Protein AF-A0A7V5K544-F1 (afdb_monomer_lite)

Secondary structure (DSSP, 8-state):
-HHHHHHHHHHHHHHHHTTTS-TTGGGT-HHHHHHHHHHHHHHHHHHHH-SSHHHHHHHHHHHHHHHHHHHHHHHH---HHHHHHHHHHHHHHHHHHHHHHHHHHHHHT--SS--SSHHHHHHHHHHHHHHHHHTT--TTSHHHHHHHHHHHHHHHHHHHHHHH-

Radius of gyration: 16.95 Å; chains: 1; bounding box: 42×38×46 Å

Sequence (165 aa):
MGVVAGLLELLMILVLVRLLVRPAEAYLHPMYRLLSRITDPVLLPSRYLTRTQGQGVMATVLALAVLRGVLYSAAAQLSLPRGVGQSLVELLQLLFQAYMVLWVVAVLGSRPYGTTLGEVVARAFIPLDAMLGLLGLRRQRIIPGSFMLLWVLFVLLATGIRAAF

Foldseek 3Di:
DVVVLVVLVVLLVLLLVLLLDDPVCCVVDVVSVVSCVVNVVLLVVLVVVDPDSLSSSVVSSLVSLLVQLCVCCVPVVDDSVLSSLVSVLVVLVVVLVVLVVLVVCVVVVPDPDDDDRVVSSVSSCVVVVVVVVVVVDDPPVVSVVSNVVSVVVSVVSVVVSVVVD

Structure (mmCIF, N/CA/C/O backbone):
data_AF-A0A7V5K544-F1
#
_entry.id   AF-A0A7V5K544-F1
#
loop_
_atom_site.group_PDB
_atom_site.id
_atom_site.type_symbol
_atom_site.label_atom_id
_atom_site.label_alt_id
_atom_site.label_comp_id
_atom_site.label_asym_id
_atom_site.label_entity_id
_atom_site.label_seq_id
_atom_site.pdbx_PDB_ins_code
_atom_site.Cartn_x
_atom_site.Cartn_y
_atom_site.Cartn_z
_atom_site.occupancy
_atom_site.B_iso_or_equiv
_atom_site.auth_seq_id
_atom_site.auth_comp_id
_atom_site.auth_asym_id
_atom_site.auth_atom_id
_atom_site.pdbx_PDB_model_num
ATOM 1 N N . MET A 1 1 ? 10.201 -17.333 -11.862 1.00 61.94 1 MET A N 1
ATOM 2 C CA . MET A 1 1 ? 9.722 -15.930 -11.870 1.00 61.94 1 MET A CA 1
ATOM 3 C C . MET A 1 1 ? 8.339 -15.787 -11.232 1.00 61.94 1 MET A C 1
ATOM 5 O O . MET A 1 1 ? 8.234 -15.040 -10.270 1.00 61.94 1 MET A O 1
ATOM 9 N N . GLY A 1 2 ? 7.312 -16.535 -11.669 1.00 78.25 2 GLY A N 1
ATOM 10 C CA . GLY A 1 2 ? 5.947 -16.417 -11.115 1.00 78.25 2 GLY A CA 1
ATOM 11 C C . GLY A 1 2 ? 5.833 -16.617 -9.596 1.00 78.25 2 GLY A C 1
ATOM 12 O O . GLY A 1 2 ? 5.138 -15.858 -8.931 1.00 78.25 2 GLY A O 1
ATOM 13 N N . VAL A 1 3 ? 6.595 -17.558 -9.025 1.00 84.69 3 VAL A N 1
ATOM 14 C CA . VAL A 1 3 ? 6.590 -17.825 -7.571 1.00 84.69 3 VAL A CA 1
ATOM 15 C C . VAL A 1 3 ? 7.109 -16.634 -6.754 1.00 84.69 3 VAL A C 1
ATOM 17 O O . VAL A 1 3 ? 6.537 -16.303 -5.723 1.00 84.69 3 VAL A O 1
ATOM 20 N N . VAL A 1 4 ? 8.162 -15.954 -7.223 1.00 84.69 4 VAL A N 1
ATOM 21 C CA . VAL A 1 4 ? 8.745 -14.794 -6.520 1.00 84.69 4 VAL A CA 1
ATOM 22 C C . VAL A 1 4 ? 7.795 -13.599 -6.571 1.00 84.69 4 VAL A C 1
ATOM 24 O O . VAL A 1 4 ? 7.601 -12.929 -5.560 1.00 84.69 4 VAL A O 1
ATOM 27 N N . ALA A 1 5 ? 7.161 -13.361 -7.723 1.00 79.31 5 ALA A N 1
ATOM 28 C CA . ALA A 1 5 ? 6.156 -12.310 -7.863 1.00 79.31 5 ALA A CA 1
ATOM 29 C C . ALA A 1 5 ? 4.947 -12.559 -6.944 1.00 79.31 5 ALA A C 1
ATOM 31 O O . ALA A 1 5 ? 4.541 -11.651 -6.223 1.00 79.31 5 ALA A O 1
ATOM 32 N N . GLY A 1 6 ? 4.444 -13.799 -6.894 1.00 84.19 6 GLY A N 1
ATOM 33 C CA . GLY A 1 6 ? 3.351 -14.177 -5.994 1.00 84.19 6 GLY A CA 1
ATOM 34 C C . GLY A 1 6 ? 3.720 -14.065 -4.512 1.00 84.19 6 GLY A C 1
ATOM 35 O O . GLY A 1 6 ? 2.913 -13.607 -3.709 1.00 84.19 6 GLY A O 1
ATOM 36 N N . LEU A 1 7 ? 4.958 -14.409 -4.136 1.00 86.94 7 LEU A N 1
ATOM 37 C CA . LEU A 1 7 ? 5.456 -14.208 -2.770 1.00 86.94 7 LEU A CA 1
ATOM 38 C C . LEU A 1 7 ? 5.503 -12.726 -2.385 1.00 86.94 7 LEU A C 1
ATOM 40 O O . LEU A 1 7 ? 5.118 -12.380 -1.270 1.00 86.94 7 LEU A O 1
ATOM 44 N N . LEU A 1 8 ? 5.946 -11.848 -3.290 1.00 86.31 8 LEU A N 1
ATOM 45 C CA . LEU A 1 8 ? 5.948 -10.403 -3.045 1.00 86.31 8 LEU A CA 1
ATOM 46 C C . LEU A 1 8 ? 4.536 -9.840 -2.914 1.00 86.31 8 LEU A C 1
ATOM 48 O O . LEU A 1 8 ? 4.297 -8.997 -2.052 1.00 86.31 8 LEU A O 1
ATOM 52 N N . GLU A 1 9 ? 3.602 -10.315 -3.733 1.00 84.81 9 GLU A N 1
ATOM 53 C CA . GLU A 1 9 ? 2.198 -9.920 -3.657 1.00 84.81 9 GLU A CA 1
ATOM 54 C C . GLU A 1 9 ? 1.561 -10.350 -2.334 1.00 84.81 9 GLU A C 1
ATOM 56 O O . GLU A 1 9 ? 0.981 -9.524 -1.628 1.00 84.81 9 GLU A O 1
ATOM 61 N N . LEU A 1 10 ? 1.771 -11.605 -1.931 1.00 88.12 10 LEU A N 1
ATOM 62 C CA . LEU A 1 10 ? 1.334 -12.109 -0.632 1.00 88.12 10 LEU A CA 1
ATOM 63 C C . LEU A 1 10 ? 1.923 -11.279 0.516 1.00 88.12 10 LEU A C 1
ATOM 65 O O . LEU A 1 10 ? 1.221 -10.935 1.466 1.00 88.12 10 LEU A O 1
ATOM 69 N N . LEU A 1 11 ? 3.207 -10.933 0.428 1.00 87.19 11 LEU A N 1
ATOM 70 C CA . LEU A 1 11 ? 3.901 -10.157 1.448 1.00 87.19 11 LEU A CA 1
ATOM 71 C C . LEU A 1 11 ? 3.389 -8.708 1.506 1.00 87.19 11 LEU A C 1
ATOM 73 O O . LEU A 1 11 ? 3.168 -8.202 2.605 1.00 87.19 11 LEU A O 1
ATOM 77 N N . MET A 1 12 ? 3.103 -8.071 0.365 1.00 86.81 12 MET A N 1
ATOM 78 C CA . MET A 1 12 ? 2.418 -6.771 0.321 1.00 86.81 12 MET A CA 1
ATOM 79 C C . MET A 1 12 ? 1.044 -6.838 0.988 1.00 86.81 12 MET A C 1
ATOM 81 O O . MET A 1 12 ? 0.739 -5.986 1.820 1.00 86.81 12 MET A O 1
ATOM 85 N N . ILE A 1 13 ? 0.236 -7.857 0.676 1.00 87.31 13 ILE A N 1
ATOM 86 C CA . ILE A 1 13 ? -1.088 -8.040 1.283 1.00 87.31 13 ILE A CA 1
ATOM 87 C C . ILE A 1 13 ? -0.957 -8.214 2.799 1.00 87.31 13 ILE A C 1
ATOM 89 O O . ILE A 1 13 ? -1.639 -7.522 3.549 1.00 87.31 13 ILE A O 1
ATOM 93 N N . LEU A 1 14 ? -0.051 -9.072 3.276 1.00 87.00 14 LEU A N 1
ATOM 94 C CA . LEU A 1 14 ? 0.178 -9.283 4.712 1.00 87.00 14 LEU A CA 1
ATOM 95 C C . LEU A 1 14 ? 0.596 -7.992 5.429 1.00 87.00 14 LEU A C 1
ATOM 97 O O . LEU A 1 14 ? 0.118 -7.701 6.528 1.00 87.00 14 LEU A O 1
ATOM 101 N N . VAL A 1 15 ? 1.468 -7.202 4.803 1.00 86.81 15 VAL A N 1
ATOM 102 C CA . VAL A 1 15 ? 1.914 -5.912 5.334 1.00 86.81 15 VAL A CA 1
ATOM 103 C C . VAL A 1 15 ? 0.771 -4.886 5.337 1.00 86.81 15 VAL A C 1
ATOM 105 O O . VAL A 1 15 ? 0.625 -4.152 6.312 1.00 86.81 15 VAL A O 1
ATOM 108 N N . LEU A 1 16 ? -0.093 -4.870 4.319 1.00 84.75 16 LEU A N 1
ATOM 109 C CA . LEU A 1 16 ? -1.293 -4.026 4.297 1.00 84.75 16 LEU A CA 1
ATOM 110 C C . LEU A 1 16 ? -2.306 -4.438 5.368 1.00 84.75 16 LEU A C 1
ATOM 112 O O . LEU A 1 16 ? -2.832 -3.578 6.070 1.00 84.75 16 LEU A O 1
ATOM 116 N N . VAL A 1 17 ? -2.528 -5.740 5.569 1.00 84.44 17 VAL A N 1
ATOM 117 C CA . VAL A 1 17 ? -3.405 -6.252 6.635 1.00 84.44 17 VAL A CA 1
ATOM 118 C C . VAL A 1 17 ? -2.918 -5.795 8.011 1.00 84.44 17 VAL A C 1
ATOM 120 O O . VAL A 1 17 ? -3.721 -5.531 8.905 1.00 84.44 17 VAL A O 1
ATOM 123 N N . ARG A 1 18 ? -1.608 -5.598 8.189 1.00 82.62 18 ARG A N 1
ATOM 124 C CA . ARG A 1 18 ? -1.059 -5.060 9.436 1.00 82.62 18 ARG A CA 1
ATOM 125 C C . ARG A 1 18 ? -1.507 -3.628 9.759 1.00 82.62 18 ARG A C 1
ATOM 127 O O . ARG A 1 18 ? -1.455 -3.256 10.927 1.00 82.62 18 ARG A O 1
ATOM 134 N N . LEU A 1 19 ? -1.990 -2.836 8.798 1.00 79.94 19 LEU A N 1
ATOM 135 C CA . LEU A 1 19 ? -2.615 -1.537 9.102 1.00 79.94 19 LEU A CA 1
ATOM 136 C C . LEU A 1 19 ? -3.948 -1.677 9.843 1.00 79.94 19 LEU A C 1
ATOM 138 O O . LEU A 1 19 ? -4.341 -0.752 10.552 1.00 79.94 19 LEU A O 1
ATOM 142 N N . LEU A 1 20 ? -4.631 -2.816 9.706 1.00 76.00 20 LEU A N 1
ATOM 143 C CA . LEU A 1 20 ? -5.907 -3.056 10.378 1.00 76.00 20 LEU A CA 1
ATOM 144 C C . LEU A 1 20 ? -5.716 -3.429 11.856 1.00 76.00 20 LEU A C 1
ATOM 146 O O . LEU A 1 20 ? -6.597 -3.161 12.671 1.00 76.00 20 LEU A O 1
ATOM 150 N N . VAL A 1 21 ? -4.569 -4.018 12.214 1.00 75.56 21 VAL A N 1
ATOM 151 C CA . VAL A 1 21 ? -4.303 -4.568 13.553 1.00 75.56 21 VAL A CA 1
ATOM 152 C C . VAL A 1 21 ? -3.470 -3.596 14.387 1.00 75.56 21 VAL A C 1
ATOM 154 O O . VAL A 1 21 ? -2.346 -3.242 14.017 1.00 75.56 21 VAL A O 1
ATOM 157 N N . ARG A 1 22 ? -3.968 -3.194 15.566 1.00 69.12 22 ARG A N 1
ATOM 158 C CA . ARG A 1 22 ? -3.170 -2.358 16.480 1.00 69.12 22 ARG A CA 1
ATOM 159 C C . ARG A 1 22 ? -2.045 -3.171 17.137 1.00 69.12 22 ARG A C 1
ATOM 161 O O . ARG A 1 22 ? -2.262 -4.324 17.503 1.00 69.12 22 ARG A O 1
ATOM 168 N N . PRO A 1 23 ? -0.877 -2.563 17.425 1.00 69.12 23 PRO A N 1
ATOM 169 C CA . PRO A 1 23 ? 0.188 -3.225 18.187 1.00 69.12 23 PRO A CA 1
ATOM 170 C C . PRO A 1 23 ? -0.271 -3.749 19.550 1.00 69.12 23 PRO A C 1
ATOM 172 O O . PRO A 1 23 ? 0.163 -4.813 19.975 1.00 69.12 23 PRO A O 1
ATOM 175 N N . ALA A 1 24 ? -1.172 -3.020 20.216 1.00 68.50 24 ALA A N 1
ATOM 176 C CA . ALA A 1 24 ? -1.740 -3.426 21.499 1.00 68.50 24 ALA A CA 1
ATOM 177 C C . ALA A 1 24 ? -2.645 -4.669 21.381 1.00 68.50 24 ALA A C 1
ATOM 179 O O . ALA A 1 24 ? -2.707 -5.475 22.302 1.00 68.50 24 ALA A O 1
ATOM 180 N N . GLU A 1 25 ? -3.303 -4.860 20.233 1.00 69.44 25 GLU A N 1
ATOM 181 C CA . GLU A 1 25 ? -4.191 -6.001 19.969 1.00 69.44 25 GLU A CA 1
ATOM 182 C C . GLU A 1 25 ? -3.405 -7.263 19.568 1.00 69.44 25 GLU A C 1
ATOM 184 O O . GLU A 1 25 ? -3.918 -8.377 19.674 1.00 69.44 25 GLU A O 1
ATOM 189 N N . ALA A 1 26 ? -2.133 -7.117 19.176 1.00 67.19 26 ALA A N 1
ATOM 190 C CA . ALA A 1 26 ? -1.280 -8.231 18.760 1.00 67.19 26 ALA A CA 1
ATOM 191 C C . ALA A 1 26 ? -1.010 -9.258 19.874 1.00 67.19 26 ALA A C 1
ATOM 193 O O . ALA A 1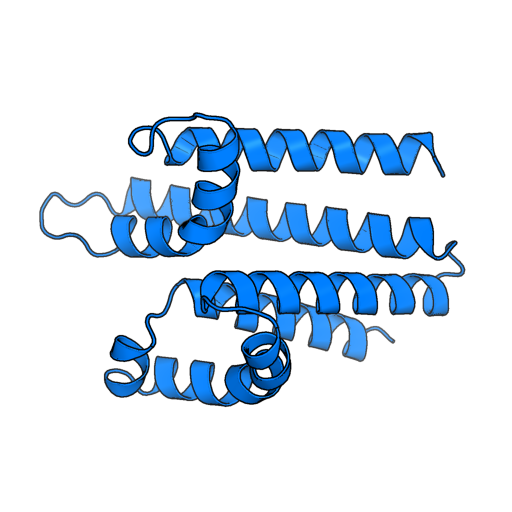 26 ? -0.733 -10.419 19.579 1.00 67.19 26 ALA A O 1
ATOM 194 N N . TYR A 1 27 ? -1.117 -8.858 21.145 1.00 71.75 27 TYR A N 1
ATOM 195 C CA . TYR A 1 27 ? -0.937 -9.754 22.292 1.00 71.75 27 TYR A CA 1
ATOM 196 C C . TYR A 1 27 ? -2.228 -10.460 22.727 1.00 71.75 27 TYR A C 1
ATOM 198 O O . TYR A 1 27 ? -2.155 -11.425 23.483 1.00 71.75 27 TYR A O 1
ATOM 206 N N . LEU A 1 28 ? -3.391 -10.007 22.244 1.00 76.88 28 LEU A N 1
ATOM 207 C CA . LEU A 1 28 ? -4.701 -10.517 22.664 1.00 76.88 28 LEU A CA 1
ATOM 208 C C . LEU A 1 28 ? -5.147 -11.737 21.849 1.00 76.88 28 LEU A C 1
ATOM 210 O O . LEU A 1 28 ? -5.799 -12.625 22.390 1.00 76.88 28 LEU A O 1
ATOM 214 N N . HIS A 1 29 ? -4.772 -11.815 20.565 1.00 79.00 29 HIS A N 1
ATOM 215 C CA . HIS A 1 29 ? -5.151 -12.928 19.692 1.00 79.00 29 HIS A CA 1
ATOM 216 C C . HIS A 1 29 ? -3.937 -13.607 19.040 1.00 79.00 29 HIS A C 1
ATOM 218 O O . HIS A 1 29 ? -3.091 -12.928 18.448 1.00 79.00 29 HIS A O 1
ATOM 224 N N . PRO A 1 30 ? -3.868 -14.954 19.048 1.00 82.31 30 PRO A N 1
ATOM 225 C CA . PRO A 1 30 ? -2.740 -15.697 18.481 1.00 82.31 30 PRO A CA 1
ATOM 226 C C . PRO A 1 30 ? -2.560 -15.453 16.975 1.00 82.31 30 PRO A C 1
ATOM 228 O O . PRO A 1 30 ? -1.429 -15.406 16.496 1.00 82.31 30 PRO A O 1
ATOM 231 N N . MET A 1 31 ? -3.654 -15.210 16.243 1.00 82.31 31 MET A N 1
ATOM 232 C CA . MET A 1 31 ? -3.615 -14.851 14.819 1.00 82.31 31 MET A CA 1
ATOM 233 C C . MET A 1 31 ? -2.900 -13.516 14.574 1.00 82.31 31 MET A C 1
ATOM 235 O O . MET A 1 31 ? -2.049 -13.419 13.691 1.00 82.31 31 MET A O 1
ATOM 239 N N . TYR A 1 32 ? -3.187 -12.494 15.384 1.00 81.19 32 TYR A N 1
ATOM 240 C CA . TYR A 1 32 ? -2.537 -11.185 15.273 1.00 81.19 32 TYR A CA 1
ATOM 241 C C . TYR A 1 32 ? -1.063 -11.241 15.668 1.00 81.19 32 TYR A C 1
ATOM 243 O O . TYR A 1 32 ? -0.234 -10.585 15.037 1.00 81.19 32 TYR A O 1
ATOM 251 N N . ARG A 1 33 ? -0.720 -12.088 16.643 1.00 83.44 33 ARG A N 1
ATOM 252 C CA . ARG A 1 33 ? 0.668 -12.359 17.027 1.00 83.44 33 ARG A CA 1
ATOM 253 C C . ARG A 1 33 ? 1.463 -13.034 15.909 1.00 83.44 33 ARG A C 1
ATOM 255 O O . ARG A 1 33 ? 2.636 -12.728 15.705 1.00 83.44 33 ARG A O 1
ATOM 262 N N . LEU A 1 34 ? 0.840 -13.962 15.185 1.00 85.56 34 LEU A N 1
ATOM 263 C CA . LEU A 1 34 ? 1.469 -14.631 14.048 1.00 85.56 34 LEU A CA 1
ATOM 264 C C . LEU A 1 34 ? 1.677 -13.648 12.890 1.00 85.56 34 LEU A C 1
ATOM 266 O O . LEU A 1 34 ? 2.785 -13.558 12.360 1.00 85.56 34 LEU A O 1
ATOM 270 N N . LEU A 1 35 ? 0.658 -12.840 12.576 1.00 84.62 35 LEU A N 1
ATOM 271 C CA . LEU A 1 35 ? 0.760 -11.770 11.584 1.00 84.62 35 LEU A CA 1
ATOM 272 C C . LEU A 1 35 ? 1.898 -10.798 11.923 1.00 84.62 35 LEU A C 1
ATOM 274 O O . LEU A 1 35 ? 2.714 -10.484 11.053 1.00 84.62 35 LEU A O 1
ATOM 278 N N . SER A 1 36 ? 1.988 -10.339 13.177 1.00 83.75 36 SER A N 1
ATOM 279 C CA . SER A 1 36 ? 3.039 -9.409 13.594 1.00 83.75 36 SER A CA 1
ATOM 280 C C . SER A 1 36 ? 4.423 -10.041 13.486 1.00 83.75 36 SER A C 1
ATOM 282 O O . SER A 1 36 ? 5.331 -9.411 12.957 1.00 83.75 36 SER A O 1
ATOM 284 N N . ARG A 1 37 ? 4.572 -11.310 13.878 1.00 85.62 37 ARG A N 1
ATOM 285 C CA . ARG A 1 37 ? 5.850 -12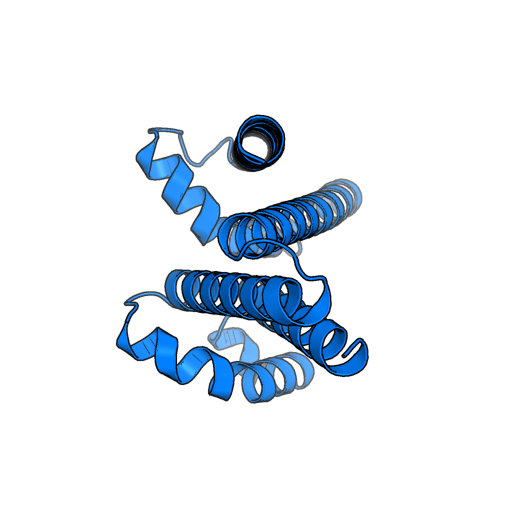.028 13.813 1.00 85.62 37 ARG A CA 1
ATOM 286 C C . ARG A 1 37 ? 6.367 -12.206 12.384 1.00 85.62 37 ARG A C 1
ATOM 288 O O . ARG A 1 37 ? 7.570 -12.112 12.171 1.00 85.62 37 ARG A O 1
ATOM 295 N N . ILE A 1 38 ? 5.475 -12.431 11.417 1.00 86.88 38 ILE A N 1
ATOM 296 C CA . ILE A 1 38 ? 5.841 -12.563 9.996 1.00 86.88 38 ILE A CA 1
ATOM 297 C C . ILE A 1 38 ? 6.199 -11.202 9.389 1.00 86.88 38 ILE A C 1
ATOM 299 O O . ILE A 1 38 ? 7.152 -11.088 8.625 1.00 86.88 38 ILE A O 1
ATOM 303 N N . THR A 1 39 ? 5.450 -10.155 9.732 1.00 85.25 39 THR A N 1
ATOM 304 C CA . THR A 1 39 ? 5.603 -8.826 9.112 1.00 85.25 39 THR A CA 1
ATOM 305 C C . THR A 1 39 ? 6.641 -7.937 9.809 1.00 85.25 39 THR A C 1
ATOM 307 O O . THR A 1 39 ? 7.157 -7.011 9.193 1.00 85.25 39 THR A O 1
ATOM 310 N N . ASP A 1 40 ? 6.989 -8.203 11.072 1.00 84.19 40 ASP A N 1
ATOM 311 C CA . ASP A 1 40 ? 8.016 -7.466 11.823 1.00 84.19 40 ASP A CA 1
ATOM 312 C C . ASP A 1 40 ? 9.382 -7.416 11.124 1.00 84.19 40 ASP A C 1
ATOM 314 O O . ASP A 1 40 ? 9.886 -6.303 10.970 1.00 84.19 40 ASP A O 1
ATOM 318 N N . PRO A 1 41 ? 9.981 -8.531 10.656 1.00 85.00 41 PRO A N 1
ATOM 319 C CA . PRO A 1 41 ? 11.291 -8.483 10.003 1.00 85.00 41 PRO A CA 1
ATOM 320 C C . PRO A 1 41 ? 11.296 -7.606 8.745 1.00 85.00 41 PRO A C 1
ATOM 322 O O . PRO A 1 41 ? 12.281 -6.925 8.477 1.00 85.00 41 PRO A O 1
ATOM 325 N N . VAL A 1 42 ? 10.177 -7.560 8.016 1.00 84.62 42 VAL A N 1
ATOM 326 C CA . VAL A 1 42 ? 10.005 -6.703 6.833 1.00 84.62 42 VAL A CA 1
ATOM 327 C C . VAL A 1 42 ? 9.881 -5.229 7.226 1.00 84.62 42 VAL A C 1
ATOM 329 O O . VAL A 1 42 ? 10.366 -4.352 6.518 1.00 84.62 42 VAL A O 1
ATOM 332 N N . LEU A 1 43 ? 9.242 -4.938 8.362 1.00 84.44 43 LEU A N 1
ATOM 333 C CA . LEU A 1 43 ? 9.001 -3.575 8.837 1.00 84.44 43 LEU A CA 1
ATOM 334 C C . LEU A 1 43 ? 10.185 -2.976 9.609 1.00 84.44 43 LEU A C 1
ATOM 336 O O . LEU A 1 43 ? 10.253 -1.750 9.711 1.00 84.44 43 LEU A O 1
ATOM 340 N N . LEU A 1 44 ? 11.115 -3.785 10.131 1.00 84.25 44 LEU A N 1
ATOM 341 C CA . LEU A 1 44 ? 12.281 -3.312 10.893 1.00 84.25 44 LEU A CA 1
ATOM 342 C C . LEU A 1 44 ? 13.057 -2.181 10.192 1.00 84.25 44 LEU A C 1
ATOM 344 O O . LEU A 1 44 ? 13.254 -1.148 10.832 1.00 84.25 44 LEU A O 1
ATOM 348 N N . PRO A 1 45 ? 13.422 -2.282 8.896 1.00 83.44 45 PRO A N 1
ATOM 349 C CA . PRO A 1 45 ? 14.157 -1.220 8.206 1.00 83.44 45 PRO A CA 1
ATOM 350 C C . PRO A 1 45 ? 13.364 0.090 8.153 1.00 83.44 45 PRO A C 1
ATOM 352 O O . PRO A 1 45 ? 13.904 1.171 8.371 1.00 83.44 45 PRO A O 1
ATOM 355 N N . SER A 1 46 ? 12.050 0.001 7.931 1.00 84.19 46 SER A N 1
ATOM 356 C CA . SER A 1 46 ? 11.186 1.182 7.833 1.00 84.19 46 SER A CA 1
ATOM 357 C C . SER A 1 46 ? 10.999 1.919 9.156 1.00 84.19 46 SER A C 1
ATOM 359 O O . SER A 1 46 ? 10.759 3.127 9.148 1.00 84.19 46 SER A O 1
ATOM 361 N N . ARG A 1 47 ? 11.148 1.229 10.296 1.00 79.81 47 ARG A N 1
ATOM 362 C CA . ARG A 1 47 ? 11.064 1.850 11.628 1.00 79.81 47 ARG A CA 1
ATOM 363 C C . ARG A 1 47 ? 12.217 2.811 11.898 1.00 79.81 47 ARG A C 1
ATOM 365 O O . ARG A 1 47 ? 12.034 3.750 12.658 1.00 79.81 47 ARG A O 1
ATOM 372 N N . TYR A 1 48 ? 13.370 2.611 11.262 1.00 82.38 48 TYR A N 1
ATOM 373 C CA . TYR A 1 48 ? 14.485 3.556 11.360 1.00 82.38 48 TYR A CA 1
ATOM 374 C C . TYR A 1 48 ? 14.224 4.848 10.576 1.00 82.38 48 TYR A C 1
ATOM 376 O O . TYR A 1 48 ? 14.703 5.910 10.960 1.00 82.38 48 TYR A O 1
ATOM 384 N N . LEU A 1 49 ? 13.447 4.766 9.491 1.00 82.31 49 LEU A N 1
ATOM 385 C CA . LEU A 1 49 ? 13.158 5.890 8.594 1.00 82.31 49 LEU A CA 1
ATOM 386 C C . LEU A 1 49 ? 11.905 6.680 8.991 1.00 82.31 49 LEU A C 1
ATOM 388 O O . LEU A 1 49 ? 11.776 7.850 8.639 1.00 82.31 49 LEU A O 1
ATOM 392 N N . THR A 1 50 ? 10.958 6.054 9.692 1.00 84.56 50 THR A N 1
ATOM 393 C CA . THR A 1 50 ? 9.626 6.624 9.928 1.00 84.56 50 THR A CA 1
ATOM 394 C C . THR A 1 50 ? 9.301 6.734 11.412 1.00 84.56 50 THR A C 1
ATOM 396 O O . THR A 1 50 ? 9.629 5.862 12.210 1.00 84.56 50 THR A O 1
ATOM 399 N N . ARG A 1 51 ? 8.622 7.824 11.794 1.00 78.94 51 ARG A N 1
ATOM 400 C CA . ARG A 1 51 ? 8.232 8.079 13.194 1.00 78.94 51 ARG A CA 1
ATOM 401 C C . ARG A 1 51 ? 6.946 7.366 13.597 1.00 78.94 51 ARG A C 1
ATOM 403 O O . ARG A 1 51 ? 6.727 7.117 14.777 1.00 78.94 51 ARG A O 1
ATOM 410 N N . THR A 1 52 ? 6.075 7.069 12.634 1.00 80.94 52 THR A N 1
ATOM 411 C CA . THR A 1 52 ? 4.774 6.441 12.890 1.00 80.94 52 THR A CA 1
ATOM 412 C C . THR A 1 52 ? 4.673 5.092 12.190 1.00 80.94 52 THR A C 1
ATOM 414 O O . THR A 1 52 ? 5.152 4.918 11.071 1.00 80.94 52 THR A O 1
ATOM 417 N N . GLN A 1 53 ? 4.000 4.130 12.828 1.00 77.88 53 GLN A N 1
ATOM 418 C CA . GLN A 1 53 ? 3.834 2.783 12.275 1.00 77.88 53 GLN A CA 1
ATOM 419 C C . GLN A 1 53 ? 3.144 2.798 10.903 1.00 77.88 53 GLN A C 1
ATOM 421 O O . GLN A 1 53 ? 3.560 2.067 10.010 1.00 77.88 53 GLN A O 1
ATOM 426 N N . GLY A 1 54 ? 2.125 3.645 10.718 1.00 77.88 54 GLY A N 1
ATOM 427 C CA . GLY A 1 54 ? 1.419 3.764 9.440 1.00 77.88 54 GLY A CA 1
ATOM 428 C C . GLY A 1 54 ? 2.327 4.244 8.305 1.00 77.88 54 GLY A C 1
ATOM 429 O O . GLY A 1 54 ? 2.267 3.699 7.206 1.00 77.88 54 GLY A O 1
ATOM 430 N N . GLN A 1 55 ? 3.223 5.197 8.584 1.00 82.62 55 GLN A N 1
ATOM 431 C CA . GLN A 1 55 ? 4.229 5.641 7.614 1.00 82.62 55 GLN A CA 1
ATOM 432 C C . GLN A 1 55 ? 5.225 4.526 7.284 1.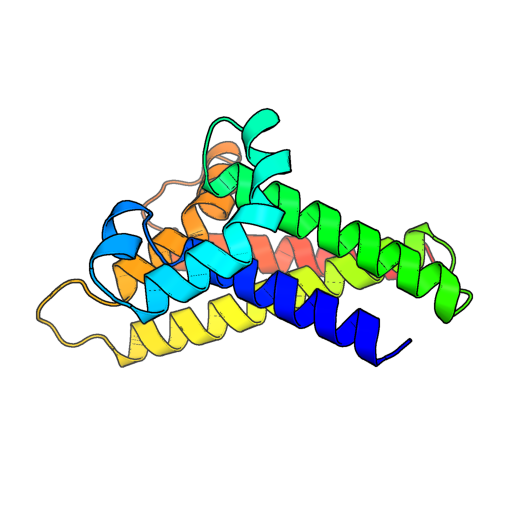00 82.62 55 GLN A C 1
ATOM 434 O O . GLN A 1 55 ? 5.557 4.353 6.116 1.00 82.62 55 GLN A O 1
ATOM 439 N N . GLY A 1 56 ? 5.663 3.741 8.275 1.00 85.56 56 GLY A N 1
ATOM 440 C CA . GLY A 1 56 ? 6.562 2.605 8.043 1.00 85.56 56 GLY A CA 1
ATOM 441 C C . GLY A 1 56 ? 5.932 1.530 7.159 1.00 85.56 56 GLY A C 1
ATOM 442 O O . GLY A 1 56 ? 6.554 1.049 6.211 1.00 85.56 56 GLY A O 1
ATOM 443 N N . VAL A 1 57 ? 4.655 1.214 7.397 1.00 85.44 57 VAL A N 1
ATOM 444 C CA . VAL A 1 57 ? 3.904 0.291 6.537 1.00 85.44 57 VAL A CA 1
ATOM 445 C C . VAL A 1 57 ? 3.786 0.843 5.114 1.00 85.44 57 VAL A C 1
ATOM 447 O O . VAL A 1 57 ? 4.115 0.142 4.166 1.00 85.44 57 VAL A O 1
ATOM 450 N N . MET A 1 58 ? 3.407 2.110 4.936 1.00 85.00 58 MET A N 1
ATOM 451 C CA . MET A 1 58 ? 3.332 2.713 3.597 1.00 85.00 58 MET A CA 1
ATOM 452 C C . MET A 1 58 ? 4.688 2.714 2.878 1.00 85.00 58 MET A C 1
ATOM 454 O O . MET A 1 58 ? 4.759 2.374 1.700 1.00 85.00 58 MET A O 1
ATOM 458 N N . ALA A 1 59 ? 5.771 3.038 3.588 1.00 86.69 59 ALA A N 1
ATOM 459 C CA . ALA A 1 59 ? 7.120 3.041 3.032 1.00 86.69 59 ALA A CA 1
ATOM 460 C C . ALA A 1 59 ? 7.567 1.638 2.597 1.00 86.69 59 ALA A C 1
ATOM 462 O O . ALA A 1 59 ? 8.131 1.484 1.516 1.00 86.69 59 ALA A O 1
ATOM 463 N N . THR A 1 60 ? 7.288 0.606 3.400 1.00 88.75 60 THR A N 1
ATOM 464 C CA . THR A 1 60 ? 7.598 -0.781 3.015 1.00 88.75 60 THR A CA 1
ATOM 465 C C . THR A 1 60 ? 6.769 -1.256 1.835 1.00 88.75 60 THR A C 1
ATOM 467 O O . THR A 1 60 ? 7.326 -1.854 0.922 1.00 88.75 60 THR A O 1
ATOM 470 N N . VAL A 1 61 ? 5.470 -0.953 1.802 1.00 89.62 61 VAL A N 1
ATOM 471 C CA . VAL A 1 61 ? 4.602 -1.293 0.667 1.00 89.62 61 VAL A CA 1
ATOM 472 C C . VAL A 1 61 ? 5.094 -0.618 -0.613 1.00 89.62 61 VAL A C 1
ATOM 474 O O . VAL A 1 61 ? 5.202 -1.278 -1.643 1.00 89.62 61 VAL A O 1
ATOM 477 N N . LEU A 1 62 ? 5.470 0.663 -0.550 1.00 89.25 62 LEU A N 1
ATOM 478 C CA . LEU A 1 62 ? 6.066 1.370 -1.686 1.00 89.25 62 LEU A CA 1
ATOM 479 C C . LEU A 1 62 ? 7.395 0.743 -2.121 1.00 89.25 62 LEU A C 1
ATOM 481 O O . LEU A 1 62 ? 7.594 0.514 -3.311 1.00 89.25 62 LEU A O 1
ATOM 485 N N . ALA A 1 63 ? 8.285 0.418 -1.182 1.00 90.69 63 ALA A N 1
ATOM 486 C CA . ALA A 1 63 ? 9.556 -0.233 -1.495 1.00 90.69 63 ALA A CA 1
ATOM 487 C C . ALA A 1 63 ? 9.350 -1.601 -2.170 1.00 90.69 63 ALA A C 1
ATOM 489 O O . ALA A 1 63 ? 10.018 -1.910 -3.156 1.00 90.69 63 ALA A O 1
ATOM 490 N N . LEU A 1 64 ? 8.390 -2.395 -1.688 1.00 90.62 64 LEU A N 1
ATOM 491 C CA . LEU A 1 64 ? 8.017 -3.678 -2.287 1.00 90.62 64 LEU A CA 1
ATOM 492 C C . LEU A 1 64 ? 7.406 -3.505 -3.679 1.00 90.62 64 LEU A C 1
ATOM 494 O O . LEU A 1 64 ? 7.737 -4.269 -4.584 1.00 90.62 64 LEU A O 1
ATOM 498 N N . ALA A 1 65 ? 6.569 -2.485 -3.881 1.00 90.75 65 ALA A N 1
ATOM 499 C CA . ALA A 1 65 ? 6.008 -2.173 -5.190 1.00 90.75 65 ALA A CA 1
ATOM 500 C C . ALA A 1 65 ? 7.101 -1.764 -6.192 1.00 90.75 65 ALA A C 1
ATOM 502 O O . ALA A 1 65 ? 7.092 -2.232 -7.332 1.00 90.75 65 ALA A O 1
ATOM 503 N N . VAL A 1 66 ? 8.087 -0.966 -5.774 1.00 91.94 66 VAL A N 1
ATOM 504 C CA . VAL A 1 66 ? 9.247 -0.624 -6.614 1.00 91.94 66 VAL A CA 1
ATOM 505 C C . VAL A 1 66 ? 10.071 -1.870 -6.935 1.00 91.94 66 VAL A C 1
ATOM 507 O O . VAL A 1 66 ? 10.366 -2.111 -8.103 1.00 91.94 66 VAL A O 1
ATOM 510 N N . LEU A 1 67 ? 10.384 -2.704 -5.937 1.00 91.25 67 LEU A N 1
ATOM 511 C CA . LEU A 1 67 ? 11.123 -3.956 -6.132 1.00 91.25 67 LEU A CA 1
ATOM 512 C C . LEU A 1 67 ? 10.409 -4.882 -7.128 1.00 91.25 67 LEU A C 1
ATOM 514 O O . LEU A 1 67 ? 11.033 -5.423 -8.040 1.00 91.25 67 LEU A O 1
ATOM 518 N N . ARG A 1 68 ? 9.086 -5.023 -6.997 1.00 89.56 68 ARG A N 1
ATOM 519 C CA . ARG A 1 68 ? 8.247 -5.777 -7.935 1.00 89.56 68 ARG A CA 1
ATOM 520 C C . ARG A 1 68 ? 8.316 -5.195 -9.348 1.00 89.56 68 ARG A C 1
ATOM 522 O O . 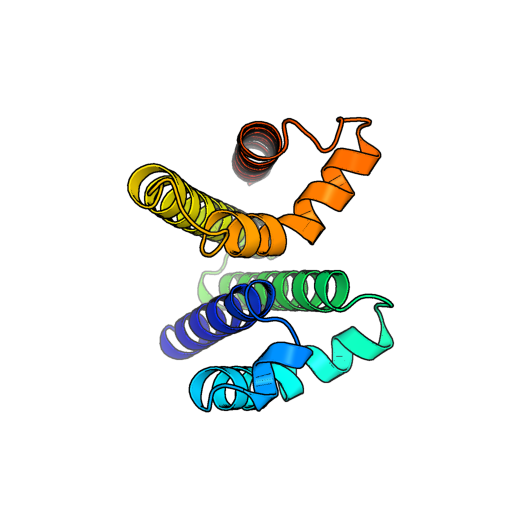ARG A 1 68 ? 8.451 -5.950 -10.304 1.00 89.56 68 ARG A O 1
ATOM 529 N N . GLY A 1 69 ? 8.289 -3.871 -9.486 1.00 88.56 69 GLY A N 1
ATOM 530 C CA . GLY A 1 69 ? 8.438 -3.199 -10.776 1.00 88.56 69 GLY A CA 1
ATOM 531 C C . GLY A 1 69 ? 9.797 -3.440 -11.434 1.00 88.56 69 GLY A C 1
ATOM 532 O O . GLY A 1 69 ? 9.867 -3.686 -12.639 1.00 88.56 69 GLY A O 1
ATOM 533 N N . VAL A 1 70 ? 10.871 -3.457 -10.640 1.00 90.81 70 VAL A N 1
ATOM 534 C CA . VAL A 1 70 ? 12.215 -3.826 -11.106 1.00 90.81 70 VAL A CA 1
ATOM 535 C C . VAL A 1 70 ? 12.234 -5.279 -11.585 1.00 90.81 70 VAL A C 1
ATOM 537 O O . VAL A 1 70 ? 12.732 -5.560 -12.676 1.00 90.81 70 VAL A O 1
ATOM 540 N N . LEU A 1 71 ? 11.617 -6.202 -10.845 1.00 89.38 71 LEU A N 1
ATOM 541 C CA . LEU A 1 71 ? 11.483 -7.590 -11.292 1.00 89.38 71 LEU A CA 1
ATOM 542 C C . LEU A 1 71 ? 10.680 -7.710 -12.592 1.00 89.38 71 LEU A C 1
ATOM 544 O O . LEU A 1 71 ? 11.049 -8.509 -13.451 1.00 89.38 71 LEU A O 1
ATOM 548 N N . TYR A 1 72 ? 9.634 -6.902 -12.782 1.00 86.88 72 TYR A N 1
ATOM 549 C CA . TYR A 1 72 ? 8.903 -6.859 -14.049 1.00 86.88 72 TYR A CA 1
ATOM 550 C C . TYR A 1 72 ? 9.753 -6.350 -15.206 1.00 86.88 72 TYR A C 1
ATOM 552 O O . TYR A 1 72 ? 9.708 -6.951 -16.277 1.00 86.88 72 TYR A O 1
ATOM 560 N N . SER A 1 73 ? 10.580 -5.324 -15.001 1.00 87.75 73 SER A N 1
ATOM 561 C CA . SER A 1 73 ? 11.523 -4.904 -16.044 1.00 87.75 73 SER A CA 1
ATOM 562 C C . SER A 1 73 ? 12.536 -5.998 -16.395 1.00 87.75 73 SER A C 1
ATOM 564 O O . SER A 1 73 ? 12.790 -6.240 -17.573 1.00 87.75 73 SER A O 1
ATOM 566 N N . ALA A 1 74 ? 13.039 -6.730 -15.396 1.00 86.88 74 ALA A N 1
ATOM 567 C CA . ALA A 1 74 ? 13.992 -7.817 -15.609 1.00 86.88 74 ALA A CA 1
ATOM 568 C C . ALA A 1 74 ? 13.366 -9.039 -16.307 1.00 86.88 74 ALA A C 1
ATOM 570 O O . ALA A 1 74 ? 14.032 -9.705 -17.094 1.00 86.88 74 ALA A O 1
ATOM 571 N N . ALA A 1 75 ? 12.096 -9.347 -16.024 1.00 85.06 75 ALA A N 1
ATOM 572 C CA . ALA A 1 75 ? 11.424 -10.541 -16.536 1.00 85.06 75 ALA A CA 1
ATOM 573 C C . ALA A 1 75 ? 10.700 -10.328 -17.875 1.00 85.06 75 ALA A C 1
ATOM 575 O O . ALA A 1 75 ? 10.685 -11.235 -18.701 1.00 85.06 75 ALA A O 1
ATOM 576 N N . ALA A 1 76 ? 10.078 -9.164 -18.082 1.00 75.56 76 ALA A N 1
ATOM 577 C CA . ALA A 1 76 ? 9.189 -8.903 -19.218 1.00 75.56 76 ALA A CA 1
ATOM 578 C C . ALA A 1 76 ? 9.817 -8.015 -20.308 1.00 75.56 76 ALA A C 1
ATOM 580 O O . ALA A 1 76 ? 9.103 -7.574 -21.203 1.00 75.56 76 ALA A O 1
ATOM 581 N N . GLN A 1 77 ? 11.123 -7.721 -20.221 1.00 79.31 77 GLN A N 1
ATOM 582 C CA . GLN A 1 77 ? 11.836 -6.800 -21.128 1.00 79.31 77 GLN A CA 1
ATOM 583 C C . GLN A 1 77 ? 11.173 -5.413 -21.237 1.00 79.31 77 GLN A C 1
ATOM 585 O O . GLN A 1 77 ? 11.325 -4.701 -22.228 1.00 79.31 77 GLN A O 1
ATOM 590 N N . LEU A 1 78 ? 10.423 -5.012 -20.210 1.00 83.25 78 LEU A N 1
ATOM 591 C CA . LEU A 1 78 ? 9.831 -3.684 -20.130 1.00 83.25 78 LEU A CA 1
ATOM 592 C C . LEU A 1 78 ? 10.889 -2.689 -19.655 1.00 83.25 78 LEU A C 1
ATOM 594 O O . LEU A 1 78 ? 11.742 -3.019 -18.829 1.00 83.25 78 LEU A O 1
ATOM 598 N N . SER A 1 79 ? 10.801 -1.444 -20.124 1.00 90.69 79 SER A N 1
ATOM 599 C CA . SER A 1 79 ? 11.619 -0.368 -19.570 1.00 90.69 79 SER A CA 1
ATOM 600 C C . SER A 1 79 ? 11.366 -0.247 -18.060 1.00 90.69 79 SER A C 1
ATOM 602 O O . SER A 1 79 ? 10.231 -0.371 -17.591 1.00 90.69 79 SER A O 1
ATOM 604 N N . LEU A 1 80 ? 12.426 -0.003 -17.283 1.00 88.81 80 LEU A N 1
ATOM 605 C CA . LEU A 1 80 ? 12.350 0.174 -15.828 1.00 88.81 80 LEU A CA 1
ATOM 606 C C . LEU A 1 80 ? 11.223 1.131 -15.383 1.00 88.81 80 LEU A C 1
ATOM 608 O O . LEU A 1 80 ? 10.443 0.737 -14.511 1.00 88.81 80 LEU A O 1
ATOM 612 N N . PRO A 1 81 ? 11.045 2.329 -15.983 1.00 89.50 81 PRO A N 1
ATOM 613 C CA . PRO A 1 81 ? 9.952 3.218 -15.589 1.00 89.50 81 PRO A CA 1
ATOM 614 C C . PRO A 1 81 ? 8.560 2.630 -15.867 1.00 89.50 81 PRO A C 1
ATOM 616 O O . PRO A 1 81 ? 7.657 2.811 -15.050 1.00 89.50 81 PRO A O 1
ATOM 619 N N . ARG A 1 82 ? 8.380 1.866 -16.953 1.00 89.25 82 ARG A N 1
ATOM 620 C CA . ARG A 1 82 ? 7.110 1.187 -17.253 1.00 89.25 82 ARG A CA 1
ATOM 621 C C . ARG A 1 82 ? 6.831 0.047 -16.275 1.00 89.25 82 ARG A C 1
ATOM 623 O O . ARG A 1 82 ? 5.700 -0.089 -15.824 1.00 89.25 82 ARG A O 1
ATOM 630 N N . GLY A 1 83 ? 7.850 -0.733 -15.906 1.00 88.56 83 GLY A N 1
ATOM 631 C CA . GLY A 1 83 ? 7.727 -1.809 -14.916 1.00 88.56 83 GLY A CA 1
ATOM 632 C C . GLY A 1 83 ? 7.337 -1.293 -13.527 1.00 88.56 83 GLY A C 1
ATOM 633 O O . GLY A 1 83 ? 6.410 -1.814 -12.903 1.00 88.56 83 GLY A O 1
ATOM 634 N N . VAL A 1 84 ? 7.993 -0.224 -13.061 1.00 90.81 84 VAL A N 1
ATOM 635 C CA . VAL A 1 84 ? 7.650 0.442 -11.791 1.00 90.81 84 VAL A CA 1
ATOM 636 C C . VAL A 1 84 ? 6.261 1.069 -11.853 1.00 90.81 84 VAL A C 1
ATOM 638 O O . VAL A 1 84 ? 5.467 0.862 -10.937 1.00 90.81 84 VAL A O 1
ATOM 641 N N . GLY A 1 85 ? 5.935 1.772 -12.940 1.00 91.00 85 GLY A N 1
ATOM 642 C CA . GLY A 1 85 ? 4.610 2.352 -13.138 1.00 91.00 85 GLY A CA 1
ATOM 643 C C . GLY A 1 85 ? 3.501 1.300 -13.076 1.00 91.00 85 GLY A C 1
ATOM 644 O O . GLY A 1 85 ? 2.548 1.456 -12.315 1.00 91.00 85 GLY A O 1
ATOM 645 N N . GLN A 1 86 ? 3.653 0.201 -13.816 1.00 89.94 86 GLN A N 1
ATOM 646 C CA . GLN A 1 86 ? 2.693 -0.903 -13.826 1.00 89.94 86 GLN A CA 1
ATOM 647 C C . GLN A 1 86 ? 2.479 -1.484 -12.418 1.00 89.94 86 GLN A C 1
ATOM 649 O O . GLN A 1 86 ? 1.342 -1.650 -11.983 1.00 89.94 86 GLN A O 1
ATOM 654 N N . SER A 1 87 ? 3.561 -1.718 -11.670 1.00 90.50 87 SER A N 1
ATOM 655 C CA . SER A 1 87 ? 3.484 -2.221 -10.292 1.00 90.50 87 SER A CA 1
ATOM 656 C C . SER A 1 87 ? 2.744 -1.261 -9.347 1.00 90.50 87 SER A C 1
ATOM 658 O O . SER A 1 87 ? 1.957 -1.693 -8.505 1.00 90.50 87 SER A O 1
ATOM 660 N N . LEU A 1 88 ? 2.947 0.053 -9.502 1.00 90.88 88 LEU A N 1
ATOM 661 C CA . LEU A 1 88 ? 2.235 1.070 -8.722 1.00 90.88 88 LEU A CA 1
ATOM 662 C C . LEU A 1 88 ? 0.741 1.141 -9.072 1.00 90.88 88 LEU A C 1
ATOM 664 O O . LEU A 1 88 ? -0.084 1.319 -8.175 1.00 90.88 88 LEU A O 1
ATOM 668 N N . VAL A 1 89 ? 0.375 0.973 -10.346 1.00 90.69 89 VAL A N 1
ATOM 669 C CA . VAL A 1 89 ? -1.034 0.883 -10.771 1.00 90.69 89 VAL A CA 1
ATOM 670 C C . VAL A 1 89 ? -1.703 -0.337 -10.151 1.00 90.69 89 VAL A C 1
ATOM 672 O O . VAL A 1 89 ? -2.803 -0.225 -9.615 1.00 90.69 89 VAL A O 1
ATOM 675 N N . GLU A 1 90 ? -1.033 -1.486 -10.168 1.00 90.06 90 GLU A N 1
ATOM 676 C CA . GLU A 1 90 ? -1.547 -2.715 -9.560 1.00 90.06 90 GLU A CA 1
ATOM 677 C C . GLU A 1 90 ? -1.673 -2.590 -8.038 1.00 90.06 90 GLU A C 1
ATOM 679 O O . GLU A 1 90 ? -2.658 -3.048 -7.463 1.00 90.06 90 GLU A O 1
ATOM 684 N N . LEU A 1 91 ? -0.730 -1.906 -7.380 1.00 88.75 91 LEU A N 1
ATOM 685 C CA . LEU A 1 91 ? -0.846 -1.578 -5.960 1.00 88.75 91 LEU A CA 1
ATOM 686 C C . LEU A 1 91 ? -2.074 -0.695 -5.685 1.00 88.75 91 LEU A C 1
ATOM 688 O O . LEU A 1 91 ? -2.828 -0.971 -4.754 1.00 88.75 91 LEU A O 1
ATOM 692 N N . LEU A 1 92 ? -2.296 0.355 -6.483 1.00 87.69 92 LEU A N 1
ATOM 693 C CA . LEU A 1 92 ? -3.478 1.214 -6.355 1.00 87.69 92 LEU A CA 1
ATOM 694 C C . LEU A 1 92 ? -4.772 0.431 -6.587 1.00 87.69 92 LEU A C 1
ATOM 696 O O . LEU A 1 92 ? -5.733 0.615 -5.842 1.00 87.69 92 LEU A O 1
ATOM 700 N N . GLN A 1 93 ? -4.791 -0.471 -7.569 1.00 89.31 93 GLN A N 1
ATOM 701 C CA . GLN A 1 93 ? -5.925 -1.356 -7.818 1.00 89.31 93 GLN A CA 1
ATOM 702 C C . GLN A 1 93 ? -6.194 -2.275 -6.620 1.00 89.31 93 GLN A C 1
ATOM 704 O O . GLN A 1 93 ? -7.346 -2.411 -6.211 1.00 89.31 93 GLN A O 1
ATOM 709 N N . LEU A 1 94 ? -5.154 -2.865 -6.023 1.00 88.31 94 LEU A N 1
ATOM 710 C CA . LEU A 1 94 ? -5.277 -3.694 -4.823 1.00 88.31 94 LEU A CA 1
ATOM 711 C C . LEU A 1 94 ? -5.835 -2.886 -3.643 1.00 88.31 94 LEU A C 1
ATOM 713 O O . LEU A 1 94 ? -6.757 -3.337 -2.964 1.00 88.31 94 LEU A O 1
ATOM 717 N N . LEU A 1 95 ? -5.316 -1.675 -3.416 1.00 85.81 95 LEU A N 1
ATOM 718 C CA . LEU A 1 95 ? -5.815 -0.766 -2.381 1.00 85.81 95 LEU A CA 1
ATOM 719 C C . LEU A 1 95 ? -7.283 -0.399 -2.616 1.00 85.81 95 LEU A C 1
ATOM 721 O O . LEU A 1 95 ? -8.068 -0.372 -1.669 1.00 85.81 95 LEU A O 1
ATOM 725 N N . PHE A 1 96 ? -7.667 -0.163 -3.869 1.00 85.50 96 PHE A N 1
ATOM 726 C CA . PHE A 1 96 ? -9.043 0.126 -4.251 1.00 85.50 96 PHE A CA 1
ATOM 727 C C . PHE A 1 96 ? -9.971 -1.072 -4.010 1.00 85.50 96 PHE A C 1
ATOM 729 O O . PHE A 1 96 ? -11.039 -0.917 -3.423 1.00 85.50 96 PHE A O 1
ATOM 736 N N . GLN A 1 97 ? -9.561 -2.282 -4.399 1.00 86.12 97 GLN A N 1
ATOM 737 C CA . GLN A 1 97 ? -10.319 -3.509 -4.137 1.00 86.12 97 GLN A CA 1
ATOM 738 C C . GLN A 1 97 ? -10.484 -3.753 -2.634 1.00 86.12 97 GLN A C 1
ATOM 740 O O . GLN A 1 97 ? -11.599 -3.989 -2.170 1.00 86.12 97 GLN A O 1
ATOM 745 N N . ALA A 1 98 ? -9.400 -3.633 -1.865 1.00 83.25 98 ALA A N 1
ATOM 746 C CA . ALA A 1 98 ? -9.434 -3.756 -0.412 1.00 83.25 98 ALA A CA 1
ATOM 747 C C . ALA A 1 98 ? -10.371 -2.713 0.215 1.00 83.25 98 ALA A C 1
ATOM 749 O O . ALA A 1 98 ? -11.188 -3.056 1.068 1.00 83.25 98 ALA A O 1
ATOM 750 N N . TYR A 1 99 ? -10.311 -1.463 -0.255 1.00 81.56 99 TYR A N 1
ATOM 751 C CA . TYR A 1 99 ? -11.237 -0.408 0.151 1.00 81.56 99 TYR A CA 1
ATOM 752 C C . TYR A 1 99 ? -12.690 -0.803 -0.113 1.00 81.56 99 TYR A C 1
ATOM 754 O O . TYR A 1 99 ? -13.510 -0.728 0.800 1.00 81.56 99 TYR A O 1
ATOM 762 N N . MET A 1 100 ? -13.011 -1.261 -1.324 1.00 82.12 100 MET A N 1
ATOM 763 C CA . MET A 1 100 ? -14.380 -1.623 -1.691 1.00 82.12 100 MET A CA 1
ATOM 764 C C . MET A 1 100 ? -14.906 -2.777 -0.840 1.00 82.12 100 MET A C 1
ATOM 766 O O . MET A 1 100 ? -16.032 -2.708 -0.356 1.00 82.12 100 MET A O 1
ATOM 770 N N . VAL A 1 101 ? -14.088 -3.804 -0.596 1.00 84.25 101 VAL A N 1
ATOM 771 C CA . VAL A 1 101 ? -14.459 -4.930 0.273 1.00 84.25 101 VAL A CA 1
ATOM 772 C C . VAL A 1 101 ? -14.751 -4.442 1.690 1.00 84.25 101 VAL A C 1
ATOM 774 O O . VAL A 1 101 ? -15.806 -4.750 2.241 1.00 84.25 101 VAL A O 1
ATOM 777 N N . LEU A 1 102 ? -13.855 -3.642 2.270 1.00 77.69 102 LEU A N 1
ATOM 778 C CA . LEU A 1 102 ? -14.031 -3.099 3.615 1.00 77.69 102 LEU A CA 1
ATOM 779 C C . LEU A 1 102 ? -15.257 -2.186 3.716 1.00 77.69 102 LEU A C 1
ATOM 781 O O . LEU A 1 102 ? -15.985 -2.245 4.705 1.00 77.69 102 LEU A O 1
ATOM 785 N N . TRP A 1 103 ? -15.510 -1.377 2.689 1.00 76.88 103 TRP A N 1
ATOM 786 C CA . TRP A 1 103 ? -16.683 -0.518 2.609 1.00 76.88 103 TRP A CA 1
ATOM 787 C C . TRP A 1 103 ? -17.976 -1.336 2.556 1.00 76.88 103 TRP A C 1
ATOM 789 O O . TRP A 1 103 ? -18.867 -1.109 3.371 1.00 76.88 103 TRP A O 1
ATOM 799 N N . VAL A 1 104 ? -18.059 -2.334 1.669 1.00 80.69 104 VAL A N 1
ATOM 800 C CA . VAL A 1 104 ? -19.221 -3.233 1.560 1.00 80.69 104 VAL A CA 1
ATOM 801 C C . VAL A 1 104 ? -19.475 -3.949 2.886 1.00 80.69 104 VAL A C 1
ATOM 803 O O . VAL A 1 104 ? -20.603 -3.954 3.374 1.00 80.69 104 VAL A O 1
ATOM 806 N N . VAL A 1 105 ? -18.428 -4.495 3.513 1.00 77.44 105 VAL A N 1
ATOM 807 C CA . VAL A 1 105 ? -18.526 -5.150 4.825 1.00 77.44 105 VAL A CA 1
ATOM 808 C C . VAL A 1 105 ? -19.012 -4.176 5.900 1.00 77.44 105 VAL A C 1
ATOM 810 O O . VAL A 1 105 ? -19.853 -4.545 6.716 1.00 77.44 105 VAL A O 1
ATOM 813 N N . ALA A 1 106 ? -18.538 -2.928 5.898 1.00 71.75 106 ALA A N 1
ATOM 814 C CA . ALA A 1 106 ? -18.981 -1.913 6.850 1.00 71.75 106 ALA A CA 1
ATOM 815 C C . ALA A 1 106 ? -20.453 -1.515 6.649 1.00 71.75 106 ALA A C 1
ATOM 817 O O . ALA A 1 106 ? -21.177 -1.375 7.635 1.00 71.75 106 ALA A O 1
ATOM 818 N N . VAL A 1 107 ? -20.911 -1.368 5.400 1.00 75.12 107 VAL A N 1
ATOM 819 C CA . VAL A 1 107 ? -22.317 -1.060 5.084 1.00 75.12 107 VAL A CA 1
ATOM 820 C C . VAL A 1 107 ? -23.233 -2.211 5.505 1.00 75.12 107 VAL A C 1
ATOM 822 O O . VAL A 1 107 ? -24.229 -1.980 6.191 1.00 75.12 107 VAL A O 1
ATOM 825 N N . LEU A 1 108 ? -22.878 -3.452 5.164 1.00 78.06 108 LEU A N 1
ATOM 826 C CA . LEU A 1 108 ? -23.666 -4.644 5.503 1.00 78.06 108 LEU A CA 1
ATOM 827 C C . LEU A 1 108 ? -23.622 -4.984 7.001 1.00 78.06 108 LEU A C 1
ATOM 829 O O . LEU A 1 108 ? -24.574 -5.539 7.545 1.00 78.06 108 LEU A O 1
ATOM 833 N N . GLY A 1 109 ? -22.523 -4.646 7.677 1.00 68.81 109 GLY A N 1
ATOM 834 C CA . GLY A 1 109 ? -22.296 -4.903 9.098 1.00 68.81 109 GLY A CA 1
ATOM 835 C C . GLY A 1 109 ? -22.948 -3.896 10.048 1.00 68.81 109 GLY A C 1
ATOM 836 O O . GLY A 1 109 ? -22.738 -4.002 11.255 1.00 68.81 109 GLY A O 1
ATOM 837 N N . SER A 1 110 ? -23.721 -2.928 9.541 1.00 59.38 110 SER A N 1
ATOM 838 C CA . SER A 1 110 ? -24.370 -1.860 10.316 1.00 59.38 110 SER A CA 1
ATOM 839 C C . SER A 1 110 ? -25.534 -2.362 11.193 1.00 59.38 110 SER A C 1
ATOM 841 O O . SER A 1 110 ? -26.686 -1.958 11.058 1.00 59.38 110 SER A O 1
ATOM 843 N N . ARG A 1 111 ? -25.240 -3.247 12.155 1.00 56.44 111 ARG A N 1
ATOM 844 C CA . ARG A 1 111 ? -26.118 -3.492 13.307 1.00 56.44 111 ARG A CA 1
ATOM 845 C C . ARG A 1 111 ? -25.948 -2.355 14.332 1.00 56.44 111 ARG A C 1
ATOM 847 O O . ARG A 1 111 ? -24.822 -1.921 14.565 1.00 56.44 111 ARG A O 1
ATOM 854 N N . PRO A 1 112 ? -27.032 -1.885 14.977 1.00 50.44 112 PRO A N 1
ATOM 855 C CA . PRO A 1 112 ? -27.049 -0.636 15.750 1.00 50.44 112 PRO A CA 1
ATOM 856 C C . PRO A 1 112 ? -26.344 -0.671 17.122 1.00 50.44 112 PRO A C 1
ATOM 858 O O . PRO A 1 112 ? -26.433 0.300 17.864 1.00 50.44 112 PRO A O 1
ATOM 861 N N . TYR A 1 113 ? -25.617 -1.734 17.477 1.00 42.91 113 TYR A N 1
ATOM 862 C CA . TYR A 1 113 ? -24.905 -1.824 18.758 1.00 42.91 113 TYR A CA 1
ATOM 863 C C . TYR A 1 113 ? -23.425 -2.188 18.552 1.00 42.91 113 TYR A C 1
ATOM 865 O O . TYR A 1 113 ? -23.101 -3.329 18.241 1.00 42.91 113 TYR A O 1
ATOM 873 N N . GLY A 1 114 ? -22.533 -1.213 18.776 1.00 47.84 114 GLY A N 1
ATOM 874 C CA . GLY A 1 114 ? -21.116 -1.441 19.107 1.00 47.84 114 GLY A CA 1
ATOM 875 C C . GLY A 1 114 ? -20.119 -1.573 17.943 1.00 47.84 114 GLY A C 1
ATOM 876 O O . GLY A 1 114 ? -19.740 -2.672 17.551 1.00 47.84 114 GLY A O 1
ATOM 877 N N . THR A 1 115 ? -19.664 -0.431 17.417 1.00 57.09 115 THR A N 1
ATOM 878 C CA . THR A 1 115 ? -18.251 -0.067 17.117 1.00 57.09 115 THR A CA 1
ATOM 879 C C . THR A 1 115 ? -17.198 -1.136 16.734 1.00 57.09 115 THR A C 1
ATOM 881 O O . THR A 1 115 ? -16.048 -1.018 17.148 1.00 57.09 115 THR A O 1
ATOM 884 N N . THR A 1 116 ? -17.482 -2.150 15.910 1.00 60.88 116 THR A N 1
ATOM 885 C CA . THR A 1 116 ? -16.477 -3.216 15.645 1.00 60.88 116 THR A CA 1
ATOM 886 C C . THR A 1 116 ? -15.847 -3.223 14.250 1.00 60.88 116 THR A C 1
ATOM 888 O O . THR A 1 116 ? -14.670 -3.551 14.142 1.00 60.88 116 THR A O 1
ATOM 891 N N . LEU A 1 117 ? -16.541 -2.806 13.185 1.00 62.50 117 LEU A N 1
ATOM 892 C CA . LEU A 1 117 ? -15.978 -2.849 11.820 1.00 62.50 117 LEU A CA 1
ATOM 893 C C . LEU A 1 117 ? -15.632 -1.473 11.253 1.00 62.50 117 LEU A C 1
ATOM 895 O O . LEU A 1 117 ? -14.528 -1.291 10.752 1.00 62.50 117 LEU A O 1
ATOM 899 N N . GLY A 1 118 ? -16.511 -0.478 11.396 1.00 64.38 118 GLY A N 1
ATOM 900 C CA . GLY A 1 118 ? -16.255 0.877 10.886 1.00 64.38 118 GLY A CA 1
ATOM 901 C C . GLY A 1 118 ? -14.974 1.509 11.447 1.00 64.38 118 GLY A C 1
ATOM 902 O O . GLY A 1 118 ? -14.238 2.164 10.715 1.00 64.38 118 GLY A O 1
ATOM 903 N N . GLU A 1 119 ? -14.648 1.247 12.717 1.00 69.19 119 GLU A N 1
ATOM 904 C CA . GLU A 1 119 ? -13.391 1.707 13.318 1.00 69.19 119 GLU A CA 1
ATOM 905 C C . GLU A 1 119 ? -12.159 0.984 12.768 1.00 69.19 119 GLU A C 1
ATOM 907 O O . GLU A 1 119 ? -11.116 1.608 12.595 1.00 69.19 119 GLU A O 1
ATOM 912 N N . VAL A 1 120 ? -12.256 -0.320 12.496 1.00 70.94 120 VAL A N 1
ATOM 913 C CA . VAL A 1 120 ? -11.157 -1.104 11.908 1.00 70.94 120 VAL A CA 1
ATOM 914 C C . VAL A 1 120 ? -10.897 -0.641 10.477 1.00 70.94 120 VAL A C 1
ATOM 916 O O . VAL A 1 120 ? -9.748 -0.434 10.090 1.00 70.94 120 VAL A O 1
ATOM 919 N N . VAL A 1 121 ? -11.967 -0.383 9.724 1.00 68.25 121 VAL A N 1
ATOM 920 C CA . VAL A 1 121 ? -11.904 0.193 8.379 1.00 68.25 121 VAL A CA 1
ATOM 921 C C . VAL A 1 121 ? -11.266 1.581 8.420 1.00 68.25 121 VAL A C 1
ATOM 923 O O . VAL A 1 121 ? -10.291 1.817 7.714 1.00 68.25 121 VAL A O 1
ATOM 926 N N . ALA A 1 122 ? -11.727 2.478 9.296 1.00 70.19 122 ALA A N 1
ATOM 927 C CA . ALA A 1 122 ? -11.148 3.815 9.437 1.00 70.19 122 ALA A CA 1
ATOM 928 C C . ALA A 1 122 ? -9.648 3.779 9.792 1.00 70.19 122 ALA A C 1
ATOM 930 O O . ALA A 1 122 ? -8.884 4.627 9.338 1.00 70.19 122 ALA A O 1
ATOM 931 N N . ARG A 1 123 ? -9.192 2.773 10.554 1.00 73.06 123 ARG A N 1
ATOM 932 C CA . ARG A 1 123 ? -7.766 2.601 10.888 1.00 73.06 123 ARG A CA 1
ATOM 933 C C . ARG A 1 123 ? -6.906 2.274 9.670 1.00 73.06 123 ARG A C 1
ATOM 935 O O . ARG A 1 123 ? -5.815 2.828 9.547 1.00 73.06 123 ARG A O 1
ATOM 942 N N . ALA A 1 124 ? -7.402 1.433 8.762 1.00 72.12 124 ALA A N 1
ATOM 943 C CA . ALA A 1 124 ? -6.696 1.103 7.524 1.00 72.12 124 ALA A CA 1
ATOM 944 C C . ALA A 1 124 ? -6.432 2.349 6.658 1.00 72.12 124 ALA A C 1
ATOM 946 O O . ALA A 1 124 ? -5.428 2.407 5.947 1.00 72.12 124 ALA A O 1
ATOM 947 N N . PHE A 1 125 ? -7.298 3.363 6.768 1.00 73.25 125 PHE A N 1
ATOM 948 C CA . PHE A 1 125 ? -7.227 4.596 5.985 1.00 73.25 125 PHE A CA 1
ATOM 949 C C . PHE A 1 125 ? -6.486 5.748 6.655 1.00 73.25 125 PHE A C 1
ATOM 951 O O . PHE A 1 125 ? -6.206 6.724 5.973 1.00 73.25 125 PHE A O 1
ATOM 958 N N . ILE A 1 126 ? -6.027 5.617 7.905 1.00 76.69 126 ILE A N 1
ATOM 959 C CA . ILE A 1 126 ? -5.213 6.643 8.589 1.00 76.69 126 ILE A CA 1
ATOM 960 C C . ILE A 1 126 ? -4.093 7.239 7.709 1.00 76.69 126 ILE A C 1
ATOM 962 O O . ILE A 1 126 ? -3.958 8.466 7.689 1.00 76.69 126 ILE A O 1
ATOM 966 N N . PRO A 1 127 ? -3.267 6.447 6.990 1.00 74.62 127 PRO A N 1
ATOM 967 C CA . PRO A 1 127 ? -2.228 7.025 6.138 1.00 74.62 127 PRO A CA 1
ATOM 968 C C . PRO A 1 127 ? -2.793 7.820 4.950 1.00 74.62 127 PRO A C 1
ATOM 970 O O . PRO A 1 127 ? -2.266 8.884 4.635 1.00 74.62 127 PRO A O 1
ATOM 973 N N . LEU A 1 128 ? -3.880 7.354 4.331 1.00 75.31 128 LEU A N 1
ATOM 974 C CA . LEU A 1 128 ? -4.580 8.072 3.257 1.00 75.31 128 LEU A CA 1
ATOM 975 C C . LEU A 1 128 ? -5.238 9.356 3.782 1.00 75.31 128 LEU A C 1
ATOM 977 O O . LEU A 1 128 ? -5.148 10.410 3.154 1.00 75.31 128 LEU A O 1
ATOM 981 N N . ASP A 1 129 ? -5.806 9.302 4.982 1.00 75.06 129 ASP A N 1
ATOM 982 C CA . ASP A 1 129 ? -6.432 10.439 5.652 1.00 75.06 129 ASP A CA 1
ATOM 983 C C . ASP A 1 129 ? -5.411 11.517 6.015 1.00 75.06 129 ASP A C 1
ATOM 985 O O . ASP A 1 129 ? -5.719 12.708 5.980 1.00 75.06 129 ASP A O 1
ATOM 989 N N . ALA A 1 130 ? -4.179 11.120 6.347 1.00 76.38 130 ALA A N 1
ATOM 990 C CA . ALA A 1 130 ? -3.085 12.060 6.549 1.00 76.38 130 ALA A CA 1
ATOM 991 C C . ALA A 1 130 ? -2.763 12.827 5.255 1.00 76.38 130 ALA A C 1
ATOM 993 O O . ALA A 1 130 ? -2.547 14.036 5.314 1.00 76.38 130 ALA A O 1
ATOM 994 N N . MET A 1 131 ? -2.803 12.163 4.093 1.00 76.56 131 MET A N 1
ATOM 995 C CA . MET A 1 131 ? -2.614 12.823 2.794 1.00 76.56 131 MET A CA 1
ATOM 996 C C . MET A 1 131 ? -3.787 13.747 2.444 1.00 76.56 131 MET A C 1
ATOM 998 O O . MET A 1 131 ? -3.569 14.868 1.997 1.00 76.56 131 MET A O 1
ATOM 1002 N N . LEU A 1 132 ? -5.028 13.332 2.714 1.00 77.62 132 LEU A N 1
ATOM 1003 C CA . LEU A 1 132 ? -6.210 14.190 2.548 1.00 77.62 132 LEU A CA 1
ATOM 1004 C C . LEU A 1 132 ? -6.184 15.416 3.469 1.00 77.62 132 LEU A C 1
ATOM 1006 O O . LEU A 1 132 ? -6.643 16.491 3.084 1.00 77.62 132 LEU A O 1
ATOM 1010 N N . GLY A 1 133 ? -5.628 15.268 4.673 1.00 75.12 133 GLY A N 1
ATOM 1011 C CA . GLY A 1 133 ? -5.423 16.371 5.606 1.00 75.12 133 GLY A CA 1
ATOM 1012 C C . GLY A 1 133 ? -4.485 17.447 5.054 1.00 75.12 133 GLY A C 1
ATOM 1013 O O . GLY A 1 133 ? -4.738 18.629 5.272 1.00 75.12 133 GLY A O 1
ATOM 1014 N N . LEU A 1 134 ? -3.464 17.061 4.278 1.00 79.62 134 LEU A N 1
ATOM 1015 C CA . LEU A 1 134 ? -2.593 18.014 3.572 1.00 79.62 134 LEU A CA 1
ATOM 1016 C C . LEU A 1 134 ? -3.351 18.803 2.493 1.00 79.62 134 LEU A C 1
ATOM 1018 O O . LEU A 1 134 ? -2.994 19.940 2.207 1.00 79.62 134 LEU A O 1
ATOM 1022 N N . LEU A 1 135 ? -4.420 18.228 1.935 1.00 78.75 135 LEU A N 1
ATOM 1023 C CA . LEU A 1 135 ? -5.300 18.867 0.952 1.00 78.75 135 LEU A CA 1
ATOM 1024 C C . LEU A 1 135 ? -6.415 19.715 1.599 1.00 78.75 135 LEU A C 1
ATOM 1026 O O . LEU A 1 135 ? -7.289 20.219 0.898 1.00 78.75 135 LEU A O 1
ATOM 1030 N N . GLY A 1 136 ? -6.420 19.867 2.930 1.00 78.69 136 GLY A N 1
ATOM 1031 C CA . GLY A 1 136 ? -7.394 20.691 3.655 1.00 78.69 136 GLY A CA 1
ATOM 1032 C C . GLY A 1 136 ? -8.785 20.063 3.813 1.00 78.69 136 GLY A C 1
ATOM 1033 O O . GLY A 1 136 ? -9.726 20.741 4.230 1.00 78.69 136 GLY A O 1
ATOM 1034 N N . LEU A 1 137 ? -8.950 18.771 3.507 1.00 75.00 137 LEU A N 1
ATOM 1035 C CA . LEU A 1 137 ? -10.239 18.089 3.624 1.00 75.00 137 LEU A CA 1
ATOM 1036 C C . LEU A 1 137 ? -10.532 17.680 5.078 1.00 75.00 137 LEU A C 1
ATOM 1038 O O . LEU A 1 137 ? -9.704 17.107 5.787 1.00 75.00 137 LEU A O 1
ATOM 1042 N N . ARG A 1 138 ? -11.751 17.981 5.542 1.00 64.88 138 ARG A N 1
ATOM 1043 C CA . ARG A 1 138 ? -12.180 17.780 6.936 1.00 64.88 138 ARG A CA 1
ATOM 1044 C C . ARG A 1 138 ? -12.428 16.290 7.229 1.00 64.88 138 ARG A C 1
ATOM 1046 O O . ARG A 1 138 ? -13.217 15.644 6.539 1.00 64.88 138 ARG A O 1
ATOM 1053 N N . ARG A 1 139 ? -11.843 15.776 8.322 1.00 60.91 139 ARG A N 1
ATOM 1054 C CA . ARG A 1 139 ? -11.861 14.366 8.790 1.00 60.91 139 ARG A CA 1
ATOM 1055 C C . ARG A 1 139 ? -13.242 13.711 9.039 1.00 60.91 139 ARG A C 1
ATOM 1057 O O . ARG A 1 139 ? -13.309 12.588 9.513 1.00 60.91 139 ARG A O 1
ATOM 1064 N N . GLN A 1 140 ? -14.362 14.362 8.751 1.00 58.91 140 GLN A N 1
ATOM 1065 C CA . GLN A 1 140 ? -15.699 13.798 9.004 1.00 58.91 140 GLN A CA 1
ATOM 1066 C C . GLN A 1 140 ? -16.354 13.194 7.748 1.00 58.91 140 GLN A C 1
ATOM 1068 O O . GLN A 1 140 ? -17.289 12.413 7.870 1.00 58.91 140 GLN A O 1
ATOM 1073 N N . ARG A 1 141 ? -15.850 13.498 6.540 1.00 55.19 141 ARG A N 1
ATOM 1074 C CA . ARG A 1 141 ? -16.350 12.954 5.254 1.00 55.19 141 ARG A CA 1
ATOM 1075 C C . ARG A 1 141 ? -15.404 11.914 4.635 1.00 55.19 141 ARG A C 1
ATOM 1077 O O . ARG A 1 141 ? -15.363 11.747 3.420 1.00 55.19 141 ARG A O 1
ATOM 1084 N N . ILE A 1 142 ? -14.613 11.249 5.475 1.00 56.88 142 ILE A N 1
ATOM 1085 C CA . ILE A 1 142 ? -13.418 10.497 5.066 1.00 56.88 142 ILE A CA 1
ATOM 1086 C C . ILE A 1 142 ? -13.728 9.346 4.110 1.00 56.88 142 ILE A C 1
A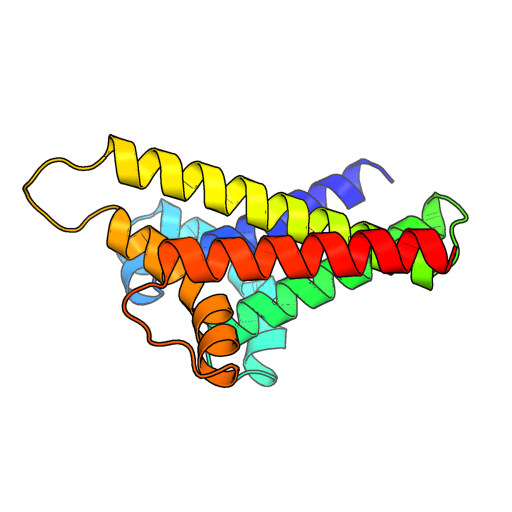TOM 1088 O O . ILE A 1 142 ? -12.983 9.142 3.161 1.00 56.88 14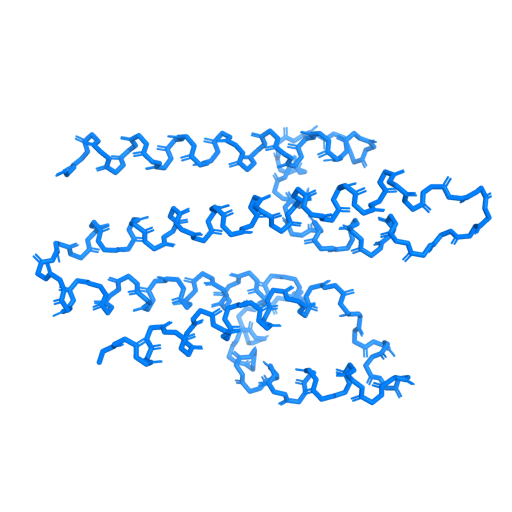2 ILE A O 1
ATOM 1092 N N . ILE A 1 143 ? -14.839 8.633 4.302 1.00 68.50 143 ILE A N 1
ATOM 1093 C CA . ILE A 1 143 ? -15.134 7.433 3.511 1.00 68.50 143 ILE A CA 1
ATOM 1094 C C . ILE A 1 143 ? -15.179 7.761 2.001 1.00 68.50 143 ILE A C 1
ATOM 1096 O O . ILE A 1 143 ? -14.334 7.240 1.273 1.00 68.50 143 ILE A O 1
ATOM 1100 N N . PRO A 1 144 ? -16.045 8.666 1.504 1.00 72.69 144 PRO A N 1
ATOM 1101 C CA . PRO A 1 144 ? -16.046 9.034 0.085 1.00 72.69 144 PRO A CA 1
ATOM 1102 C C . PRO A 1 144 ? -14.808 9.838 -0.347 1.00 72.69 144 PRO A C 1
ATOM 1104 O O . PRO A 1 144 ? -14.409 9.760 -1.507 1.00 72.69 144 PRO A O 1
ATOM 1107 N N . GLY A 1 145 ? -14.176 10.594 0.558 1.00 75.25 145 GLY A N 1
ATOM 1108 C CA . GLY A 1 145 ? -12.969 11.367 0.243 1.00 75.25 145 GLY A CA 1
ATOM 1109 C C . GLY A 1 145 ? -11.774 10.484 -0.125 1.00 75.25 145 GLY A C 1
ATOM 1110 O O . GLY A 1 145 ? -11.136 10.709 -1.153 1.00 75.25 145 GLY A O 1
ATOM 1111 N N . SER A 1 146 ? -11.508 9.444 0.669 1.00 76.56 146 SER A N 1
ATOM 1112 C CA . SER A 1 146 ? -10.411 8.497 0.428 1.00 76.56 146 SER A CA 1
ATOM 1113 C C . SER A 1 146 ? -10.642 7.676 -0.841 1.00 76.56 146 SER A C 1
ATOM 1115 O O . SER A 1 146 ? -9.695 7.431 -1.586 1.00 76.56 146 SER A O 1
ATOM 1117 N N . PHE A 1 147 ? -11.900 7.344 -1.149 1.00 81.62 147 PHE A N 1
ATOM 1118 C CA . PHE A 1 147 ? -12.277 6.737 -2.428 1.00 81.62 147 PHE A CA 1
ATOM 1119 C C . PHE A 1 147 ? -11.928 7.638 -3.617 1.00 81.62 147 PHE A C 1
ATOM 1121 O O . PHE A 1 147 ? -11.247 7.202 -4.542 1.00 81.62 147 PHE A O 1
ATOM 1128 N N . MET A 1 148 ? -12.364 8.902 -3.583 1.00 83.19 148 MET A N 1
ATOM 1129 C CA . MET A 1 148 ? -12.120 9.849 -4.674 1.00 83.19 148 MET A CA 1
ATOM 1130 C C . MET A 1 148 ? -10.628 10.089 -4.887 1.00 83.19 148 MET A C 1
ATOM 1132 O O . MET A 1 148 ? -10.173 10.111 -6.026 1.00 83.19 148 MET A O 1
ATOM 1136 N N . LEU A 1 149 ? -9.848 10.205 -3.811 1.00 83.50 149 LEU A N 1
ATOM 1137 C CA . LEU A 1 149 ? -8.399 10.360 -3.912 1.00 83.50 149 LEU A CA 1
ATOM 1138 C C . LEU A 1 149 ? -7.728 9.126 -4.527 1.00 83.50 149 LEU A C 1
ATOM 1140 O O . LEU A 1 149 ? -6.922 9.281 -5.442 1.00 83.50 149 LEU A O 1
ATOM 1144 N N . LEU A 1 150 ? -8.080 7.914 -4.084 1.00 84.19 150 LEU A N 1
ATOM 1145 C CA . LEU A 1 150 ? -7.561 6.680 -4.684 1.00 84.19 150 LEU A CA 1
ATOM 1146 C C . LEU A 1 150 ? -7.924 6.580 -6.169 1.00 84.19 150 LEU A C 1
ATOM 1148 O O . LEU A 1 150 ? -7.076 6.223 -6.983 1.00 84.19 150 LEU A O 1
ATOM 1152 N N . TRP A 1 151 ? -9.160 6.933 -6.526 1.00 85.50 151 TRP A N 1
ATOM 1153 C CA . TRP A 1 151 ? -9.630 6.909 -7.906 1.00 85.50 151 TRP A CA 1
ATOM 1154 C C . TRP A 1 151 ? -8.891 7.921 -8.788 1.00 85.50 151 TRP A C 1
ATOM 1156 O O . TRP A 1 151 ? -8.393 7.557 -9.851 1.00 85.50 151 TRP A O 1
ATOM 1166 N N . VAL A 1 152 ? -8.740 9.167 -8.328 1.00 87.56 152 VAL A N 1
ATOM 1167 C CA . VAL A 1 152 ? -7.985 10.203 -9.048 1.00 87.56 152 VAL A CA 1
ATOM 1168 C C . VAL A 1 152 ? -6.523 9.791 -9.216 1.00 87.56 152 VAL A C 1
ATOM 1170 O O . VAL A 1 152 ? -5.998 9.872 -10.324 1.00 87.56 152 VAL A O 1
ATOM 1173 N N . LEU A 1 153 ? -5.873 9.297 -8.156 1.00 86.75 153 LEU A N 1
ATOM 1174 C CA . LEU A 1 153 ? -4.494 8.803 -8.231 1.00 86.75 153 LEU A CA 1
ATOM 1175 C C . LEU A 1 153 ? -4.359 7.653 -9.230 1.00 86.75 153 LEU A C 1
ATOM 1177 O O . LEU A 1 153 ? -3.427 7.652 -10.032 1.00 86.75 153 LEU A O 1
ATOM 1181 N N . PHE A 1 154 ? -5.298 6.705 -9.218 1.00 87.31 154 PHE A N 1
ATOM 1182 C CA . PHE A 1 154 ? -5.326 5.595 -10.164 1.00 87.31 154 PHE A CA 1
ATOM 1183 C C . PHE A 1 154 ? -5.449 6.083 -11.610 1.00 87.31 154 PHE A C 1
ATOM 1185 O O . PHE A 1 154 ? -4.640 5.695 -12.451 1.00 87.31 154 PHE A O 1
ATOM 1192 N N . VAL A 1 155 ? -6.415 6.960 -11.901 1.00 88.06 155 VAL A N 1
ATOM 1193 C CA . VAL A 1 155 ? -6.633 7.492 -13.254 1.00 88.06 155 VAL A CA 1
ATOM 1194 C C . VAL A 1 155 ? -5.418 8.285 -13.730 1.00 88.06 155 VAL A C 1
ATOM 1196 O O . VAL A 1 155 ? -4.953 8.060 -14.848 1.00 88.06 155 VAL A O 1
ATOM 1199 N N . LEU A 1 156 ? -4.871 9.174 -12.895 1.00 89.50 156 LEU A N 1
ATOM 1200 C CA . LEU A 1 156 ? -3.696 9.976 -13.241 1.00 89.50 156 LEU A CA 1
ATOM 1201 C C . LEU A 1 156 ? -2.482 9.096 -13.531 1.00 89.50 156 LEU A C 1
ATOM 1203 O O . LEU A 1 156 ? -1.818 9.285 -14.548 1.00 89.50 156 LEU A O 1
ATOM 1207 N N . LEU A 1 157 ? -2.215 8.108 -12.674 1.00 87.50 157 LEU A N 1
ATOM 1208 C CA . LEU A 1 157 ? -1.070 7.223 -12.840 1.00 87.50 157 LEU A CA 1
ATOM 1209 C C . LEU A 1 157 ? -1.231 6.322 -14.071 1.00 87.50 157 LEU A C 1
ATOM 1211 O O . LEU A 1 157 ? -0.317 6.233 -14.889 1.00 87.50 157 LEU A O 1
ATOM 1215 N N . ALA A 1 158 ? -2.399 5.698 -14.246 1.00 85.56 158 ALA A N 1
ATOM 1216 C CA . ALA A 1 158 ? -2.679 4.832 -15.388 1.00 85.56 158 ALA A CA 1
ATOM 1217 C C . ALA A 1 158 ? -2.606 5.595 -16.720 1.00 85.56 158 ALA A C 1
ATOM 1219 O O . ALA A 1 158 ? -2.035 5.096 -17.690 1.00 85.56 158 ALA A O 1
ATOM 1220 N N . THR A 1 159 ? -3.150 6.814 -16.764 1.00 88.56 159 THR A N 1
ATOM 1221 C CA . THR A 1 159 ? -3.088 7.672 -17.956 1.00 88.56 159 THR A CA 1
ATOM 1222 C C . THR A 1 159 ? -1.657 8.132 -18.217 1.00 88.56 159 THR A C 1
ATOM 1224 O O . THR A 1 159 ? -1.199 8.061 -19.353 1.00 88.56 159 THR A O 1
ATOM 1227 N N . GLY A 1 160 ? -0.921 8.528 -17.173 1.00 86.94 160 GLY A N 1
ATOM 1228 C CA . GLY A 1 160 ? 0.476 8.945 -17.282 1.00 86.94 160 GLY A CA 1
ATOM 1229 C C . GLY A 1 160 ? 1.383 7.844 -17.832 1.00 86.94 160 GLY A C 1
ATOM 1230 O O . GLY A 1 160 ? 2.191 8.106 -18.717 1.00 86.94 160 GLY A O 1
ATOM 1231 N N . ILE A 1 161 ? 1.210 6.600 -17.379 1.00 86.62 161 ILE A N 1
ATOM 1232 C CA . ILE A 1 161 ? 1.999 5.464 -17.879 1.00 86.62 161 ILE A CA 1
ATOM 1233 C C . ILE A 1 161 ? 1.688 5.176 -19.349 1.00 86.62 161 ILE A C 1
ATOM 1235 O O . ILE A 1 161 ? 2.621 4.974 -20.115 1.00 86.62 161 ILE A O 1
ATOM 1239 N N . ARG A 1 162 ? 0.407 5.192 -19.747 1.00 84.31 162 ARG A N 1
ATOM 1240 C CA . ARG A 1 162 ? -0.009 4.964 -21.145 1.00 84.31 162 ARG A CA 1
ATOM 1241 C C . ARG A 1 162 ? 0.413 6.083 -22.095 1.00 84.31 162 ARG A C 1
ATOM 1243 O O . ARG A 1 162 ? 0.595 5.836 -23.278 1.00 84.31 162 ARG A O 1
ATOM 1250 N N . ALA A 1 163 ? 0.486 7.317 -21.605 1.00 84.00 163 ALA A N 1
ATOM 1251 C CA . ALA A 1 163 ? 0.904 8.459 -22.411 1.00 84.00 163 ALA A CA 1
ATOM 1252 C C . ALA A 1 163 ? 2.430 8.517 -22.580 1.00 84.00 163 ALA A C 1
ATOM 1254 O O . ALA A 1 163 ? 2.912 9.013 -23.594 1.00 84.00 163 ALA A O 1
ATOM 1255 N N . ALA A 1 164 ? 3.186 8.031 -21.590 1.00 79.69 164 ALA A N 1
ATOM 1256 C CA . ALA A 1 164 ? 4.645 8.073 -21.592 1.00 79.69 164 ALA A CA 1
ATOM 1257 C C . ALA A 1 164 ? 5.315 6.850 -22.252 1.00 79.69 164 ALA A C 1
ATOM 1259 O O . ALA A 1 164 ? 6.477 6.964 -22.646 1.00 79.69 164 ALA A O 1
ATOM 1260 N N . PHE A 1 165 ? 4.630 5.698 -22.355 1.00 74.56 165 PHE A N 1
ATOM 1261 C CA . PHE A 1 165 ? 5.191 4.422 -22.837 1.00 74.56 165 PHE A CA 1
ATOM 1262 C C . PHE A 1 165 ? 4.166 3.535 -23.553 1.00 74.56 165 PHE A C 1
ATOM 1264 O O . PHE A 1 165 ? 4.610 2.641 -24.314 1.00 74.56 165 PHE A O 1
#

pLDDT: mean 80.17, std 9.55, range [42.91, 91.94]